Protein AF-A0A1A8UGW9-F1 (afdb_monomer)

Radius of gyration: 17.51 Å; Cα contacts (8 Å, |Δi|>4): 46; chains: 1; bounding box: 27×22×50 Å

Structure (mmCIF, N/CA/C/O backbone):
data_AF-A0A1A8UGW9-F1
#
_entry.id   AF-A0A1A8UGW9-F1
#
loop_
_atom_site.group_PDB
_atom_site.id
_atom_site.type_symbol
_atom_site.label_atom_id
_atom_site.label_alt_id
_atom_site.label_comp_id
_atom_site.label_asym_id
_atom_site.label_entity_id
_atom_site.label_seq_id
_atom_site.pdbx_PDB_ins_code
_atom_site.Cartn_x
_atom_site.Cartn_y
_atom_site.Cartn_z
_atom_site.occupancy
_atom_site.B_iso_or_equiv
_atom_site.auth_seq_id
_atom_site.auth_comp_id
_atom_site.auth_asym_id
_atom_site.auth_atom_id
_atom_site.pdbx_PDB_model_num
ATOM 1 N N . ASN A 1 1 ? -4.236 0.738 -15.644 1.00 66.31 1 ASN A N 1
ATOM 2 C CA . ASN A 1 1 ? -3.213 1.526 -16.332 1.00 66.31 1 ASN A CA 1
ATOM 3 C C . ASN A 1 1 ? -1.878 1.054 -15.793 1.00 66.31 1 ASN A C 1
ATOM 5 O O . ASN A 1 1 ? -1.512 1.507 -14.732 1.00 66.31 1 ASN A O 1
ATOM 9 N N . ASP A 1 2 ? -1.216 0.139 -16.512 1.00 92.12 2 ASP A N 1
ATOM 10 C CA . ASP A 1 2 ? -0.011 -0.580 -16.065 1.00 92.12 2 ASP A CA 1
ATOM 11 C C . ASP A 1 2 ? 1.234 -0.031 -16.781 1.00 92.12 2 ASP A C 1
ATOM 13 O O . ASP A 1 2 ? 1.668 -0.496 -17.843 1.00 92.12 2 ASP A O 1
ATOM 17 N N . THR A 1 3 ? 1.748 1.070 -16.256 1.00 94.56 3 THR A N 1
ATO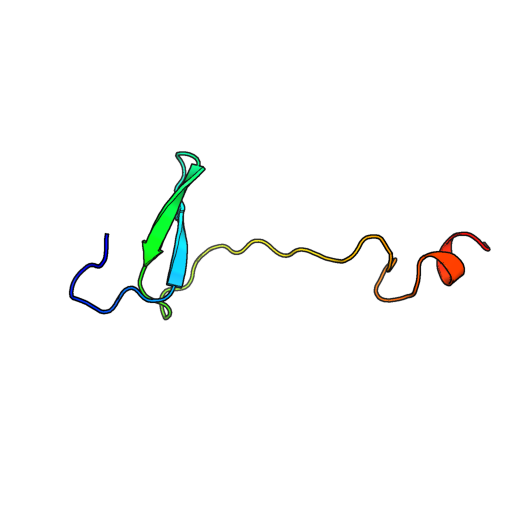M 18 C CA . THR A 1 3 ? 2.840 1.838 -16.844 1.00 94.56 3 THR A CA 1
ATOM 19 C C . THR A 1 3 ? 4.139 1.043 -16.773 1.00 94.56 3 THR A C 1
ATOM 21 O O . THR A 1 3 ? 4.602 0.660 -15.705 1.00 94.56 3 THR A O 1
ATOM 24 N N . ALA A 1 4 ? 4.761 0.821 -17.935 1.00 94.25 4 ALA A N 1
ATOM 25 C CA . ALA A 1 4 ? 6.006 0.060 -18.081 1.00 94.25 4 ALA A CA 1
ATOM 26 C C . ALA A 1 4 ? 5.955 -1.404 -17.582 1.00 94.25 4 ALA A C 1
ATOM 28 O O . ALA A 1 4 ? 7.002 -2.050 -17.543 1.00 94.25 4 ALA A O 1
ATOM 29 N N . GLY A 1 5 ? 4.765 -1.944 -17.286 1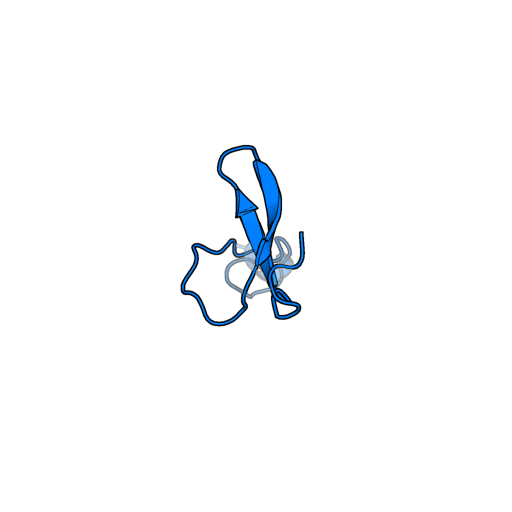.00 96.19 5 GLY A N 1
ATOM 30 C CA . GLY A 1 5 ? 4.582 -3.334 -16.860 1.00 96.19 5 GLY A CA 1
ATOM 31 C C . GLY A 1 5 ? 5.114 -3.625 -15.457 1.00 96.19 5 GLY A C 1
ATOM 32 O O . GLY A 1 5 ? 5.649 -4.709 -15.230 1.00 96.19 5 GLY A O 1
ATOM 33 N N . VAL A 1 6 ? 5.092 -2.629 -14.568 1.00 96.94 6 VAL A N 1
ATOM 34 C CA . VAL A 1 6 ? 5.675 -2.709 -13.215 1.00 96.94 6 VAL A CA 1
ATOM 35 C C . VAL A 1 6 ? 4.743 -2.158 -12.126 1.00 96.94 6 VAL A C 1
ATOM 37 O O . VAL A 1 6 ? 5.172 -1.943 -10.988 1.00 96.94 6 VAL A O 1
ATOM 40 N N . GLU A 1 7 ? 3.484 -1.879 -12.466 1.00 97.62 7 GLU A N 1
ATOM 41 C CA . GLU A 1 7 ? 2.499 -1.291 -11.558 1.00 97.62 7 GLU A CA 1
ATOM 42 C C . GLU A 1 7 ? 1.626 -2.383 -10.920 1.00 97.62 7 GLU A C 1
ATOM 44 O O . GLU A 1 7 ? 0.513 -2.666 -11.350 1.00 97.62 7 GLU A O 1
ATOM 49 N N . ASP A 1 8 ? 2.152 -3.009 -9.864 1.00 96.69 8 ASP A N 1
ATOM 50 C CA . ASP A 1 8 ? 1.532 -4.176 -9.214 1.00 96.69 8 ASP A CA 1
ATOM 51 C C . ASP A 1 8 ? 0.774 -3.857 -7.905 1.00 96.69 8 ASP A C 1
ATOM 53 O O . ASP A 1 8 ? 0.252 -4.757 -7.240 1.00 96.69 8 ASP A O 1
ATOM 57 N N . CYS A 1 9 ? 0.712 -2.586 -7.500 1.00 96.50 9 CYS A N 1
ATOM 58 C CA . CYS A 1 9 ? 0.020 -2.131 -6.291 1.00 96.50 9 CYS A CA 1
ATOM 59 C C . CYS A 1 9 ? -1.107 -1.152 -6.627 1.00 96.50 9 CYS A C 1
ATOM 61 O O . CYS A 1 9 ? -1.156 -0.616 -7.721 1.00 96.50 9 CYS A O 1
ATOM 63 N N . VAL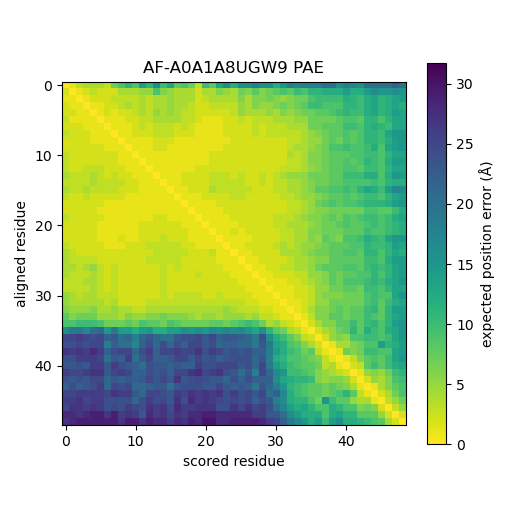 A 1 10 ? -2.036 -0.910 -5.697 1.00 96.94 10 VAL A N 1
ATOM 64 C CA . VAL A 1 10 ? -3.163 0.014 -5.915 1.00 96.94 10 VAL A CA 1
ATOM 65 C C . VAL A 1 10 ? -2.992 1.305 -5.119 1.00 96.94 10 VAL A C 1
ATOM 67 O O . VAL A 1 10 ? -2.700 1.270 -3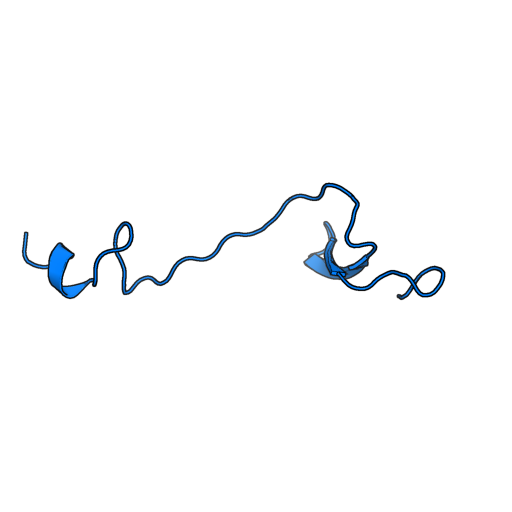.923 1.00 96.94 10 VAL A O 1
ATOM 70 N N . GLU A 1 11 ? -3.248 2.440 -5.763 1.00 96.62 11 GLU A N 1
ATOM 71 C CA . GLU A 1 11 ? -3.426 3.742 -5.121 1.00 96.62 11 GLU A CA 1
ATOM 72 C C . GLU A 1 11 ? -4.858 4.273 -5.316 1.00 96.62 11 GLU A C 1
ATOM 74 O O . GLU A 1 11 ? -5.595 3.861 -6.219 1.00 96.62 11 GLU A O 1
ATOM 79 N N . VAL A 1 12 ? -5.259 5.221 -4.462 1.00 96.81 12 VAL A N 1
ATOM 80 C CA . VAL A 1 12 ? -6.527 5.953 -4.589 1.00 96.81 12 VAL A CA 1
ATOM 81 C C . VAL A 1 12 ? -6.229 7.379 -5.034 1.00 96.81 12 VAL A C 1
ATOM 83 O O . VAL A 1 12 ? -5.634 8.160 -4.293 1.00 96.81 12 VAL A O 1
ATOM 86 N N . LEU A 1 13 ? -6.680 7.739 -6.232 1.00 95.06 13 LEU A N 1
ATOM 87 C CA . LEU A 1 13 ? -6.505 9.079 -6.780 1.00 95.06 13 LEU A CA 1
ATOM 88 C C . LEU A 1 13 ? -7.436 10.086 -6.091 1.00 95.06 13 LEU A C 1
ATOM 90 O O . LEU A 1 13 ? -8.509 9.741 -5.595 1.00 95.06 13 LEU A O 1
ATOM 94 N N . GLY A 1 14 ? -7.097 11.377 -6.160 1.00 95.12 14 GLY A N 1
ATOM 95 C CA . GLY A 1 14 ? -7.920 12.459 -5.592 1.00 95.12 14 GLY A CA 1
ATOM 96 C C . GLY A 1 14 ? -9.333 12.583 -6.186 1.00 95.12 14 GLY A C 1
ATOM 97 O O . GLY A 1 14 ? -10.182 13.268 -5.624 1.00 95.12 14 GLY A O 1
ATOM 98 N N . ASN A 1 15 ? -9.612 11.903 -7.303 1.00 97.00 15 ASN A N 1
ATOM 99 C CA . ASN A 1 15 ? -10.949 11.785 -7.894 1.00 97.00 15 ASN A CA 1
ATOM 100 C C . ASN A 1 15 ? -11.737 10.552 -7.395 1.00 97.00 15 ASN A C 1
ATOM 102 O O . ASN A 1 15 ? -12.802 10.254 -7.935 1.00 97.00 15 ASN A O 1
ATOM 106 N N . GLY A 1 16 ? -11.207 9.822 -6.408 1.0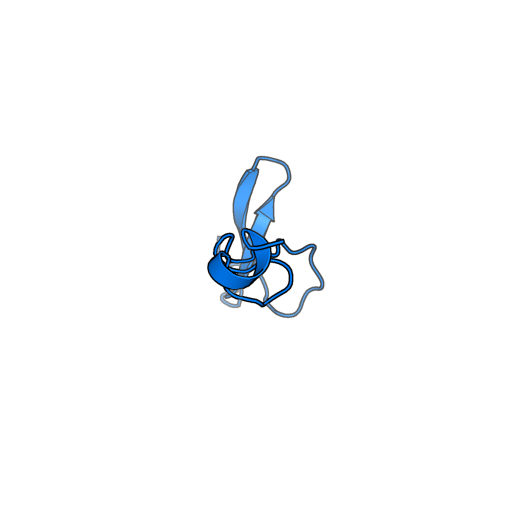0 95.94 16 GLY A N 1
ATOM 107 C CA . GLY A 1 16 ? -11.811 8.631 -5.809 1.00 95.94 16 GLY A CA 1
ATOM 108 C C . GLY A 1 16 ? -11.700 7.355 -6.646 1.00 95.94 16 GLY A C 1
ATOM 109 O O . GLY A 1 16 ? -12.276 6.338 -6.266 1.00 95.94 16 GLY A O 1
ATOM 110 N N . LYS A 1 17 ? -10.998 7.383 -7.785 1.00 96.81 17 LYS A N 1
ATOM 111 C CA . LYS A 1 17 ? -10.763 6.192 -8.611 1.00 96.81 17 LYS A CA 1
ATOM 112 C C . LYS A 1 17 ? -9.499 5.465 -8.172 1.00 96.81 17 LYS A C 1
ATOM 114 O O . LYS A 1 17 ? -8.568 6.079 -7.657 1.00 96.81 17 LYS A O 1
ATOM 119 N N . PHE A 1 18 ? -9.469 4.166 -8.434 1.00 96.81 18 PHE A N 1
ATOM 120 C CA . PHE A 1 18 ? -8.267 3.360 -8.275 1.00 96.81 18 PHE A CA 1
ATOM 121 C C . PHE A 1 18 ? -7.362 3.472 -9.496 1.00 96.81 18 PHE A C 1
ATOM 123 O O . PHE A 1 18 ? -7.849 3.571 -10.628 1.00 96.81 18 PHE A O 1
ATOM 130 N N . ASN A 1 19 ? -6.063 3.431 -9.234 1.00 96.06 19 ASN A N 1
ATOM 131 C CA . ASN A 1 19 ? -5.007 3.295 -10.221 1.00 96.06 19 ASN A CA 1
ATOM 132 C C . ASN A 1 19 ? -4.045 2.204 -9.736 1.00 96.06 19 ASN A C 1
ATOM 134 O O . ASN A 1 19 ? -3.719 2.140 -8.553 1.00 96.06 19 ASN A O 1
ATOM 138 N N . ASP A 1 20 ? -3.654 1.319 -10.634 1.00 97.00 20 ASP A N 1
ATOM 139 C CA . ASP A 1 20 ? -2.461 0.490 -10.520 1.00 97.00 20 ASP A CA 1
ATOM 140 C C . ASP A 1 20 ? -1.228 1.400 -10.546 1.00 97.00 20 ASP A C 1
ATOM 142 O O . ASP A 1 20 ? -1.151 2.344 -11.327 1.00 97.00 20 ASP A O 1
ATOM 146 N N . PHE A 1 21 ? -0.302 1.160 -9.626 1.00 97.06 21 PHE A N 1
ATOM 147 C CA . PHE A 1 21 ? 0.880 1.974 -9.401 1.00 97.06 21 PHE A CA 1
ATOM 148 C C . PHE A 1 21 ? 2.047 1.112 -8.919 1.00 97.06 21 PHE A C 1
ATOM 150 O O . PHE A 1 21 ? 1.882 -0.032 -8.482 1.00 97.06 21 PHE A O 1
ATOM 157 N N . THR A 1 22 ? 3.253 1.660 -8.987 1.00 97.00 22 THR A N 1
ATOM 158 C CA . THR A 1 22 ? 4.457 0.978 -8.517 1.00 97.00 22 THR A CA 1
ATOM 159 C C . THR A 1 22 ? 4.416 0.767 -7.001 1.00 97.00 22 THR A C 1
ATOM 161 O O . THR A 1 22 ? 4.027 1.636 -6.221 1.00 97.00 22 THR A O 1
ATOM 164 N N . CYS A 1 23 ? 4.846 -0.410 -6.547 1.00 96.75 23 CYS A N 1
ATOM 165 C CA . CYS A 1 23 ? 4.742 -0.795 -5.134 1.00 96.75 23 CYS A CA 1
ATOM 166 C C . CYS A 1 23 ? 5.774 -0.140 -4.201 1.00 96.75 23 CYS A C 1
ATOM 168 O O . CYS A 1 23 ? 5.638 -0.229 -2.982 1.00 96.75 23 CYS A O 1
ATOM 170 N N . TRP A 1 24 ? 6.849 0.435 -4.745 1.00 96.19 24 TRP A N 1
ATOM 171 C CA . TRP A 1 24 ? 7.980 0.944 -3.958 1.00 96.19 24 TRP A CA 1
ATOM 172 C C . TRP A 1 24 ? 7.896 2.442 -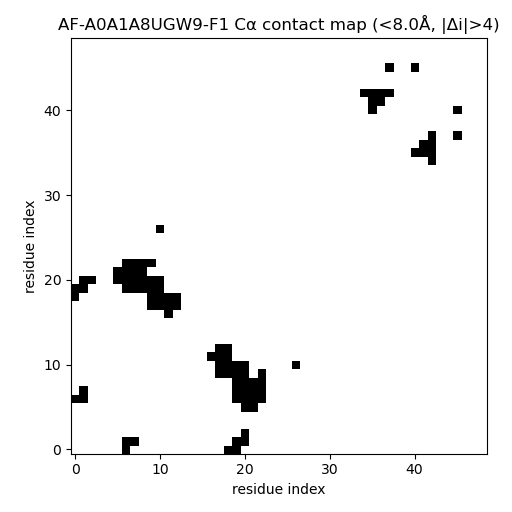3.658 1.00 96.19 24 TRP A C 1
ATOM 174 O O . TRP A 1 24 ? 8.712 2.951 -2.888 1.00 96.19 24 TRP A O 1
ATOM 184 N N . GLU A 1 25 ? 6.937 3.147 -4.252 1.00 95.62 25 GLU A N 1
ATOM 185 C CA . GLU A 1 25 ? 6.757 4.572 -4.013 1.00 95.62 25 GLU A CA 1
ATOM 186 C C . GLU A 1 25 ? 5.999 4.806 -2.697 1.00 95.62 25 GLU A C 1
ATOM 188 O O . GLU A 1 25 ? 4.940 4.209 -2.473 1.00 95.62 25 GLU A O 1
ATOM 193 N N . PRO A 1 26 ? 6.500 5.672 -1.798 1.00 95.81 26 PRO A N 1
ATOM 194 C CA . PRO A 1 26 ? 5.784 6.014 -0.577 1.00 95.81 26 PRO A CA 1
ATOM 195 C C . PRO A 1 26 ? 4.471 6.742 -0.890 1.00 95.81 26 PRO A C 1
ATOM 197 O O . PRO A 1 26 ? 4.478 7.864 -1.392 1.00 95.81 26 PRO A O 1
ATOM 200 N N . GLN A 1 27 ? 3.347 6.124 -0.533 1.00 94.81 27 GLN A N 1
ATOM 201 C CA . GLN A 1 27 ? 2.003 6.675 -0.715 1.00 94.81 27 GLN A CA 1
ATOM 202 C C . GLN A 1 27 ? 1.250 6.769 0.617 1.00 94.81 27 GLN A C 1
ATOM 204 O O . GLN A 1 27 ? 1.569 6.085 1.595 1.00 94.81 27 GLN A O 1
ATOM 209 N N . ALA A 1 28 ? 0.219 7.616 0.665 1.00 94.44 28 ALA A N 1
ATOM 210 C CA . ALA A 1 28 ? -0.742 7.579 1.763 1.00 94.44 28 ALA A CA 1
ATOM 211 C C . ALA A 1 28 ? -1.513 6.247 1.742 1.00 94.44 28 ALA A C 1
ATOM 213 O O . ALA A 1 28 ? -1.830 5.723 0.676 1.00 94.44 28 ALA A O 1
ATOM 214 N N . PHE A 1 29 ? -1.847 5.710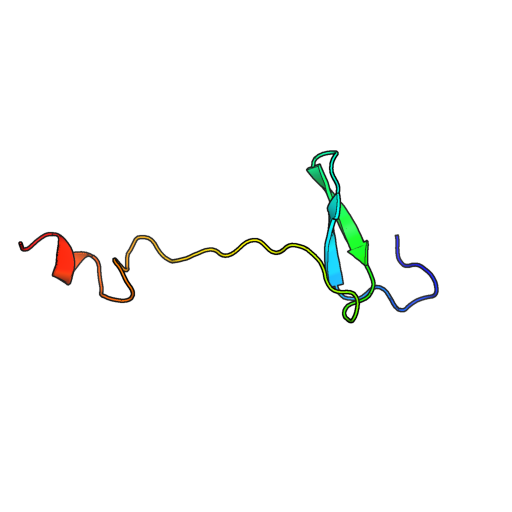 2.917 1.00 94.50 29 PHE A N 1
ATOM 215 C CA . PHE A 1 29 ? -2.526 4.420 3.046 1.00 94.50 29 PHE A CA 1
ATOM 216 C C . PHE A 1 29 ? -3.759 4.511 3.942 1.00 94.50 29 PHE A C 1
ATOM 218 O O . PHE A 1 29 ? -3.859 5.364 4.826 1.00 94.50 29 PHE A O 1
ATOM 225 N N . ILE A 1 30 ? -4.702 3.601 3.707 1.00 93.81 30 ILE A N 1
ATOM 226 C CA . ILE A 1 30 ? -5.923 3.464 4.498 1.00 93.81 30 ILE A CA 1
ATOM 227 C C . ILE A 1 30 ? -5.796 2.205 5.351 1.00 93.81 30 ILE A C 1
ATOM 229 O O . ILE A 1 30 ? -5.692 1.096 4.830 1.00 93.81 30 ILE A O 1
ATOM 233 N N . CYS A 1 31 ? -5.846 2.375 6.670 1.00 91.94 31 CYS A N 1
ATOM 234 C CA . CYS A 1 31 ? -5.991 1.262 7.601 1.00 91.94 31 CYS A CA 1
ATOM 235 C C . CYS A 1 31 ? -7.466 0.929 7.813 1.00 91.94 31 CYS A C 1
ATOM 237 O O . CYS A 1 31 ? -8.316 1.817 7.865 1.00 91.94 31 CYS A O 1
ATOM 239 N N . SER A 1 32 ? -7.754 -0.347 8.042 1.00 85.38 32 SER A N 1
ATOM 240 C CA . SER A 1 32 ? -9.031 -0.791 8.596 1.00 85.38 32 SER A CA 1
ATOM 241 C C . SER A 1 32 ? -8.778 -1.659 9.823 1.00 85.38 32 SER A C 1
ATOM 243 O O . SER A 1 32 ? -7.710 -2.257 9.959 1.00 85.38 32 SER A O 1
ATOM 245 N N . PHE A 1 33 ? -9.744 -1.697 10.737 1.00 78.69 33 PHE A N 1
ATOM 246 C CA . PHE A 1 33 ? -9.711 -2.582 11.893 1.00 78.69 33 PHE A CA 1
ATOM 247 C C . PHE A 1 33 ? -11.091 -3.218 12.103 1.00 78.69 33 PHE A C 1
ATOM 249 O O . PHE A 1 33 ? -12.107 -2.570 11.828 1.00 78.69 33 PHE A O 1
ATOM 256 N N . PRO A 1 34 ? -11.152 -4.471 12.579 1.00 77.75 34 PRO A N 1
ATOM 257 C CA . PRO A 1 34 ? -12.419 -5.118 12.880 1.00 77.75 34 PRO A CA 1
ATOM 258 C C . PRO A 1 34 ? -13.121 -4.447 14.069 1.00 77.75 34 PRO A C 1
ATOM 260 O O . PRO A 1 34 ? -12.530 -4.273 15.138 1.00 77.75 34 PRO A O 1
ATOM 263 N N . LEU A 1 35 ? -14.394 -4.076 13.896 1.00 71.50 35 LEU A N 1
ATOM 264 C CA . LEU A 1 35 ? -15.209 -3.464 14.957 1.00 71.50 35 LEU A CA 1
ATOM 265 C C . LEU A 1 35 ? -15.558 -4.442 16.076 1.00 71.50 35 LEU A C 1
ATOM 267 O O . LEU A 1 35 ? -15.851 -4.011 17.186 1.00 71.50 35 LEU A O 1
ATOM 271 N N . ASP A 1 36 ? -15.496 -5.744 15.806 1.00 70.69 36 ASP A N 1
ATOM 272 C CA . ASP A 1 36 ? -15.590 -6.790 16.816 1.00 70.69 36 ASP A CA 1
ATOM 273 C C . ASP A 1 36 ? -14.331 -6.872 17.690 1.00 70.69 36 ASP A C 1
ATOM 275 O O . ASP A 1 36 ? -14.258 -7.723 18.573 1.00 70.69 36 ASP A O 1
ATOM 279 N N . THR A 1 37 ? -13.363 -5.969 17.498 1.00 64.31 37 THR A N 1
ATOM 280 C CA . THR A 1 37 ? -12.236 -5.799 18.401 1.00 64.31 37 THR A CA 1
ATOM 281 C C . THR A 1 37 ? -12.058 -4.348 18.851 1.00 64.31 37 THR A C 1
ATOM 283 O O . THR A 1 37 ? -11.539 -3.519 18.109 1.00 64.31 37 THR A O 1
ATOM 286 N N . CYS A 1 38 ? -12.414 -4.000 20.090 1.00 67.00 38 CYS A N 1
ATOM 287 C CA . CYS A 1 38 ? -12.012 -2.699 20.635 1.00 67.00 38 CYS A CA 1
ATOM 288 C C . CYS A 1 38 ? -10.550 -2.795 21.058 1.00 67.00 38 CYS A C 1
ATOM 290 O O . CYS A 1 38 ? -10.194 -3.623 21.898 1.00 67.00 38 CYS A O 1
ATOM 292 N N . ALA A 1 39 ? -9.692 -1.975 20.447 1.00 68.50 39 ALA A N 1
ATOM 293 C CA . ALA A 1 39 ? -8.250 -1.976 20.699 1.00 68.50 39 ALA A CA 1
ATOM 294 C C . ALA A 1 39 ? -7.624 -3.393 20.664 1.00 68.50 39 ALA A C 1
ATOM 296 O O . ALA A 1 39 ? -6.806 -3.744 21.514 1.00 68.50 39 ALA A O 1
ATOM 297 N N . GLY A 1 40 ? -8.047 -4.233 19.710 1.00 63.94 40 GLY A N 1
ATOM 298 C CA . GLY A 1 40 ? -7.529 -5.599 19.550 1.00 63.94 40 GLY A CA 1
ATOM 299 C C . GLY A 1 40 ? -8.096 -6.645 20.523 1.00 63.94 40 GLY A C 1
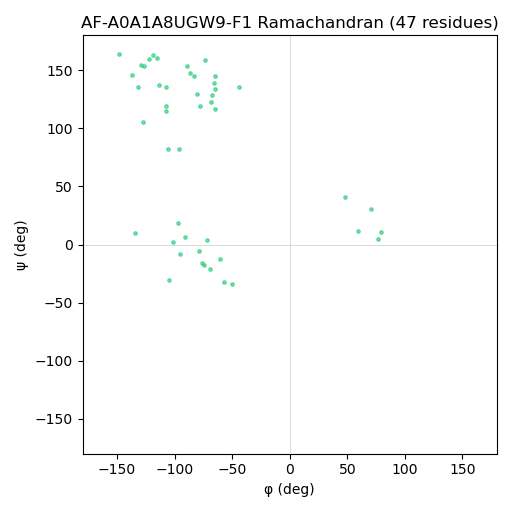ATOM 300 O O . GLY A 1 40 ? -7.581 -7.760 20.575 1.00 63.94 40 GLY A O 1
ATOM 301 N N .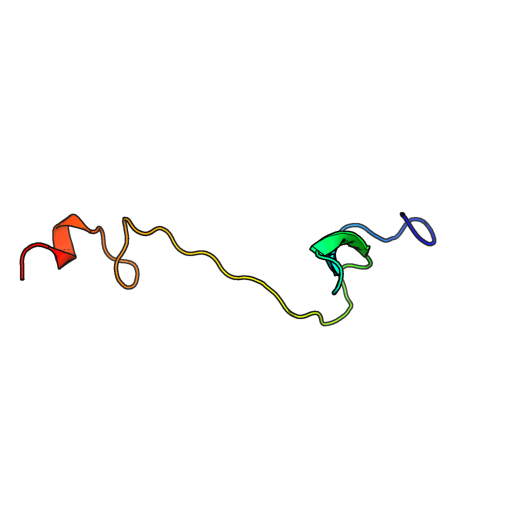 LYS A 1 41 ? -9.148 -6.329 21.293 1.00 63.59 41 LYS A N 1
ATOM 302 C CA . LYS A 1 41 ? -9.873 -7.278 22.162 1.00 63.59 41 LYS A CA 1
ATOM 303 C C . LYS A 1 41 ? -11.291 -7.493 21.659 1.00 63.59 41 LYS A C 1
ATOM 305 O O . LYS A 1 41 ? -11.944 -6.508 21.358 1.00 63.59 41 LYS A O 1
ATOM 310 N N . SER A 1 42 ? -11.783 -8.734 21.655 1.00 71.88 42 SER A N 1
ATOM 311 C CA . SER A 1 42 ? -13.172 -9.061 21.282 1.00 71.88 42 SER A CA 1
ATOM 312 C C . SER A 1 42 ? -14.191 -8.093 21.912 1.00 71.88 42 SER A C 1
ATOM 314 O O . SER A 1 42 ? -14.091 -7.817 23.103 1.00 71.88 42 SER A O 1
ATOM 316 N N . VAL A 1 43 ? -15.183 -7.612 21.155 1.00 67.94 43 VAL A N 1
ATOM 317 C CA . VAL A 1 43 ? -16.257 -6.695 21.606 1.00 67.94 43 VAL A CA 1
ATOM 318 C C . VAL A 1 43 ? -16.960 -7.162 22.872 1.00 67.94 43 VAL A C 1
ATOM 320 O O . VAL A 1 43 ? -17.309 -6.335 23.715 1.00 67.94 43 VAL A O 1
ATOM 323 N N . THR A 1 44 ? -17.105 -8.475 23.060 1.00 66.94 44 THR A N 1
ATOM 324 C CA . THR A 1 44 ? -17.642 -9.061 24.295 1.00 66.94 44 THR A CA 1
ATOM 325 C C . THR A 1 44 ? -16.831 -8.646 25.528 1.00 66.94 44 THR A C 1
ATOM 327 O O . THR A 1 44 ? -17.399 -8.475 26.596 1.00 66.94 44 THR A O 1
ATOM 330 N N . SER A 1 45 ? -15.518 -8.429 25.379 1.00 64.19 45 SER A N 1
ATOM 331 C CA . SER A 1 45 ? -14.617 -7.938 26.431 1.00 64.19 45 SER A CA 1
ATOM 332 C C . SER A 1 45 ? -14.774 -6.443 26.735 1.00 64.19 45 SER A C 1
ATOM 334 O O . SER A 1 45 ? -14.265 -6.007 27.765 1.00 64.19 45 SER A O 1
ATOM 336 N N . CYS A 1 46 ? -15.388 -5.650 25.852 1.00 62.19 46 CYS A N 1
ATOM 337 C CA . CYS A 1 46 ? -15.503 -4.195 26.021 1.00 62.19 46 CYS A CA 1
ATOM 338 C C . CYS A 1 46 ? -16.901 -3.746 26.448 1.00 62.19 46 CYS A C 1
ATOM 340 O O . CYS A 1 46 ? -17.034 -2.728 27.112 1.00 62.19 46 CYS A O 1
ATOM 342 N N . LEU A 1 47 ? -17.939 -4.483 26.041 1.00 62.50 47 LEU A N 1
ATOM 343 C CA . LEU A 1 47 ? -19.340 -4.198 26.377 1.00 62.50 47 LEU A CA 1
ATOM 344 C C . LEU A 1 47 ? -19.720 -4.655 27.796 1.00 62.50 47 LEU A C 1
ATOM 346 O O . LEU A 1 47 ? -20.831 -4.398 28.244 1.00 62.50 47 LEU A O 1
ATOM 350 N N . SER A 1 48 ? -18.812 -5.342 28.493 1.00 60.47 48 SER A N 1
ATOM 351 C CA . SER A 1 48 ? -18.984 -5.818 29.868 1.00 60.47 48 SER A CA 1
ATOM 352 C C . SER A 1 48 ? -18.369 -4.893 30.933 1.00 60.47 48 SER A C 1
ATOM 354 O O . SER A 1 48 ? -18.117 -5.360 32.044 1.00 60.47 48 SER A O 1
ATOM 356 N N . ALA A 1 49 ? -18.089 -3.627 30.600 1.00 52.66 49 ALA A N 1
ATOM 357 C CA . ALA A 1 49 ? -17.608 -2.601 31.532 1.00 52.66 49 ALA A CA 1
ATOM 358 C C . ALA A 1 49 ? -18.702 -1.572 31.843 1.00 52.66 49 ALA A C 1
ATOM 360 O O . ALA A 1 49 ? -19.358 -1.111 30.882 1.00 52.66 49 ALA A O 1
#

Foldseek 3Di:
DQPPVQQCDWDQDPVRDIDRHHPPDDDDDDDDDDPCQDVHHGPVVVVVD

Organism: Nothobranchius furzeri (NCBI:txid105023)

Solvent-accessible surface area (backbone atoms only — not comparable to full-atom values): 3377 Å² total; per-residue (Å²): 107,61,66,94,78,58,29,84,29,80,47,77,45,99,85,75,46,79,41,44,31,56,74,84,63,93,70,92,81,87,87,84,79,64,80,62,29,59,95,83,36,52,37,77,76,62,74,76,112

pLDDT: mean 84.89, std 14.42, range [52.66, 97.62]

Mean predicted aligned error: 8.45 Å

InterPro domains:
  IPR016186 C-type lectin-like/link domain superfamily [G3DSA:3.10.100.10] (1-35)
  IPR016187 C-type lectin fold [SSF56436] (3-38)

Secondary structure (DSSP, 8-state):
--GGG---EEEE-TTS-EEEE-TTS---------TTEETTEEGGGTTT-

Sequence (49 aa):
NDTAGVEDCVEVLGNGKFNDFTCWEPQAFICSFPLDTCAGKSVTSCLSA